Protein AF-A0A168AV44-F1 (afdb_monomer_lite)

Secondary structure (DSSP, 8-state):
----PPP--EEEEEEE-SSSEEEEEEETTTEEEEEEESSTTSPPEEEEEE-----------S-EEEGGGEEEEEE-SSSEEEEEE--TTSPPEEEEEEE-SSGGGHHHHHHHHHHHHHHHHTT-SSPEEEEEEETTEEEEEEEEPPP-

pLDDT: mean 82.55, std 16.77, range [36.59, 98.5]

Sequence (148 aa):
MSSSTPHPEIISMEFSTGCRDNCYYRILAGRHAHIYRATPKDEPEATFSQGKLASVDTVWHPTMINFMALRKTERLTLLAEEAVWQREPHAPQLIIAKMTRFFWEILYIEAETAIFEHLAALNIGPKFLGHVHENGRVIGFALEKLLD

Foldseek 3Di:
DDPPPDDWDFPAWDADPPPWRWIWTDTPPQKTWTWTDPDPPDDIDIDIDHDDQDAQPLFDDPDEAEPVQWDFDADPDQFWTWTFGNDPPDDTAIWIKGFDNDSVCRVVQNVVSVVVVVCCVVVHDFDWDGFYDYPPGGTTTITHDDDD

Organism: NCBI:txid1081108

Radius of gyration: 17.36 Å; chains: 1; bounding box: 43×32×52 Å

Structure (mmCIF, N/CA/C/O backbone):
data_AF-A0A168AV44-F1
#
_entry.id   AF-A0A168AV44-F1
#
loop_
_atom_site.group_PDB
_atom_site.id
_atom_site.type_symbol
_atom_site.label_atom_id
_atom_site.label_alt_id
_atom_site.label_comp_id
_atom_site.label_asym_id
_atom_site.label_entity_id
_atom_site.label_seq_id
_atom_site.pdbx_PDB_ins_code
_atom_site.Cartn_x
_atom_site.Cartn_y
_atom_site.Cartn_z
_atom_site.occupancy
_atom_site.B_iso_or_equiv
_atom_site.auth_seq_id
_atom_site.auth_comp_id
_atom_site.auth_asym_id
_atom_site.auth_atom_id
_atom_site.pdbx_PDB_model_num
ATOM 1 N N . MET A 1 1 ? -22.990 -0.116 -33.103 1.00 36.59 1 MET A N 1
ATOM 2 C CA . MET A 1 1 ? -22.630 0.307 -31.734 1.00 36.59 1 MET A CA 1
ATOM 3 C C . MET A 1 1 ? -21.145 0.615 -31.739 1.00 36.59 1 MET A C 1
ATOM 5 O O . MET A 1 1 ? -20.354 -0.307 -31.861 1.00 36.59 1 MET A O 1
ATOM 9 N N . SER A 1 2 ? -20.778 1.897 -31.764 1.00 36.62 2 SER A N 1
ATOM 10 C CA . SER A 1 2 ? -19.372 2.310 -31.758 1.00 36.62 2 SER A CA 1
ATOM 11 C C . SER A 1 2 ? -18.832 2.098 -30.347 1.00 36.62 2 SER A C 1
ATOM 13 O O . SER A 1 2 ? -19.222 2.818 -29.431 1.00 36.62 2 SER A O 1
ATOM 15 N N . SER A 1 3 ? -18.018 1.063 -30.143 1.00 42.56 3 SER A N 1
ATOM 16 C CA . SER A 1 3 ? -17.261 0.908 -28.905 1.00 42.56 3 SER A CA 1
ATOM 17 C C . SER A 1 3 ? -16.162 1.967 -28.916 1.00 42.56 3 SER A C 1
ATOM 19 O O . SER A 1 3 ? -15.109 1.764 -29.523 1.00 42.56 3 SER A O 1
ATOM 21 N N . SER A 1 4 ? -16.418 3.120 -28.298 1.00 45.16 4 SER A N 1
ATOM 22 C CA . SER A 1 4 ? -15.363 4.087 -28.013 1.00 45.16 4 SER A CA 1
ATOM 23 C C . SER A 1 4 ? -14.325 3.381 -27.148 1.00 45.16 4 SER A C 1
ATOM 25 O O . SER A 1 4 ? -14.604 3.039 -25.998 1.00 45.16 4 SER A O 1
ATOM 27 N N . THR A 1 5 ? -13.144 3.112 -27.702 1.00 46.41 5 THR A N 1
ATOM 28 C CA . THR A 1 5 ? -11.981 2.736 -26.899 1.00 46.41 5 THR A CA 1
ATOM 29 C C . THR A 1 5 ? -11.825 3.792 -25.807 1.00 46.41 5 THR A C 1
ATOM 31 O O . THR A 1 5 ? -11.719 4.970 -26.157 1.00 46.41 5 THR A O 1
ATOM 34 N N . PRO A 1 6 ? -11.874 3.416 -24.516 1.00 54.56 6 PRO A N 1
ATOM 35 C CA . PRO A 1 6 ? -11.763 4.383 -23.436 1.00 54.56 6 PRO A CA 1
ATOM 36 C C . PRO A 1 6 ? -10.458 5.160 -23.602 1.00 54.56 6 PRO A C 1
ATOM 38 O O . PRO A 1 6 ? -9.412 4.575 -23.905 1.00 54.56 6 PRO A O 1
ATOM 41 N N . HIS A 1 7 ? -10.536 6.483 -23.461 1.00 55.38 7 HIS A N 1
ATOM 42 C CA . HIS A 1 7 ? -9.348 7.322 -23.496 1.00 55.38 7 HIS A CA 1
ATOM 43 C C . HIS A 1 7 ? -8.393 6.877 -22.376 1.00 55.38 7 HIS A C 1
ATOM 45 O O . HIS A 1 7 ? -8.847 6.655 -21.252 1.00 55.38 7 HIS A O 1
ATOM 51 N N . PRO A 1 8 ? -7.092 6.703 -22.664 1.00 59.16 8 PRO A N 1
ATOM 52 C CA . PRO A 1 8 ? -6.118 6.340 -21.647 1.00 59.16 8 PRO A CA 1
ATOM 53 C C . PRO A 1 8 ? -6.036 7.446 -20.590 1.00 59.16 8 PRO A C 1
ATOM 55 O O . PRO A 1 8 ? -5.582 8.549 -20.882 1.00 59.16 8 PRO A O 1
ATOM 58 N N . GLU A 1 9 ? -6.474 7.153 -19.368 1.00 61.62 9 GLU A N 1
ATOM 59 C CA . GLU A 1 9 ? -6.332 8.053 -18.221 1.00 61.62 9 GLU A CA 1
ATOM 60 C C . GLU A 1 9 ? -5.052 7.702 -17.457 1.00 61.62 9 GLU A C 1
ATOM 62 O O . GLU A 1 9 ? -4.735 6.525 -17.252 1.00 61.62 9 GLU A O 1
ATOM 67 N N . ILE A 1 10 ? -4.300 8.718 -17.041 1.00 62.81 10 ILE A N 1
ATOM 68 C CA . ILE A 1 10 ? -3.136 8.532 -16.173 1.00 62.81 10 ILE A CA 1
ATOM 69 C C . ILE A 1 10 ? -3.662 8.326 -14.752 1.00 62.81 10 ILE A C 1
ATOM 71 O O . ILE A 1 10 ? -4.272 9.227 -14.187 1.00 62.81 10 ILE A O 1
ATOM 75 N N . ILE A 1 11 ? -3.410 7.153 -14.173 1.00 61.31 11 ILE A N 1
ATOM 76 C CA . ILE A 1 11 ? -3.811 6.830 -12.790 1.00 61.31 11 ILE A CA 1
ATOM 77 C C . ILE A 1 11 ? -2.735 7.142 -11.771 1.00 61.31 11 ILE A C 1
ATOM 79 O O . ILE A 1 11 ? -3.025 7.423 -10.612 1.00 61.31 11 ILE A O 1
ATOM 83 N N . SER A 1 12 ? -1.481 7.078 -12.198 1.00 60.50 12 SER A N 1
ATOM 84 C CA . SER A 1 12 ? -0.345 7.341 -11.338 1.00 60.50 12 SER A CA 1
ATOM 85 C C . SER A 1 12 ? 0.824 7.815 -12.191 1.00 60.50 12 SER A C 1
ATOM 87 O O . SER A 1 12 ? 1.060 7.320 -13.298 1.00 60.50 12 SER A O 1
ATOM 89 N N . MET A 1 13 ? 1.535 8.811 -11.679 1.00 59.66 13 MET A N 1
ATOM 90 C CA . MET A 1 13 ? 2.746 9.363 -12.265 1.00 59.66 13 MET A CA 1
ATOM 91 C C . MET A 1 13 ? 3.784 9.425 -11.156 1.00 59.66 13 MET A C 1
ATOM 93 O O . MET A 1 13 ? 3.551 10.063 -10.133 1.00 59.66 13 MET A O 1
ATOM 97 N N . GLU A 1 14 ? 4.916 8.762 -11.357 1.00 63.41 14 GLU A N 1
ATOM 98 C CA . GLU A 1 14 ? 5.998 8.720 -10.376 1.00 63.41 14 GLU A CA 1
ATOM 99 C C . GLU A 1 14 ? 7.316 9.108 -11.063 1.00 63.41 14 GLU A C 1
ATOM 101 O O . GLU A 1 14 ? 7.647 8.627 -12.152 1.00 63.41 14 GLU A O 1
ATOM 106 N N . PHE A 1 15 ? 8.073 10.007 -10.431 1.00 58.22 15 PHE A N 1
ATOM 107 C CA . PHE A 1 15 ? 9.347 10.520 -10.943 1.00 58.22 15 PHE A CA 1
ATOM 108 C C . PHE A 1 15 ? 10.521 9.810 -10.263 1.00 58.22 15 PHE A C 1
ATOM 110 O O . PHE A 1 15 ? 10.547 9.687 -9.037 1.00 58.22 15 PHE A O 1
ATOM 117 N N . SER A 1 16 ? 11.513 9.364 -11.038 1.00 57.41 16 SER A N 1
ATOM 118 C CA . SER A 1 16 ? 12.767 8.839 -10.491 1.00 57.41 16 SER A CA 1
ATOM 119 C C . SER A 1 16 ? 13.863 9.894 -10.636 1.00 57.41 16 SER A C 1
ATOM 121 O O . SER A 1 16 ? 14.250 10.238 -11.746 1.00 57.41 16 SER A O 1
ATOM 123 N N . THR A 1 17 ? 14.389 10.405 -9.520 1.00 55.38 17 THR A N 1
ATOM 124 C CA . THR A 1 17 ? 15.391 11.492 -9.498 1.00 55.38 17 THR A CA 1
ATOM 125 C C . THR A 1 17 ? 16.838 11.027 -9.736 1.00 55.38 17 THR A C 1
ATOM 127 O O . THR A 1 17 ? 17.771 11.803 -9.538 1.00 55.38 17 THR A O 1
ATOM 130 N N . GLY A 1 18 ? 17.063 9.775 -10.151 1.00 52.25 18 GLY A N 1
ATOM 131 C CA . GLY A 1 18 ? 18.383 9.129 -10.235 1.00 52.25 18 GLY A CA 1
ATOM 132 C C . GLY A 1 18 ? 19.317 9.598 -11.367 1.00 52.25 18 GLY A C 1
ATOM 133 O O . GLY A 1 18 ? 19.970 8.761 -11.978 1.00 52.25 18 GLY A O 1
ATOM 134 N N . CYS A 1 19 ? 19.405 10.903 -11.647 1.00 44.59 19 CYS A N 1
ATOM 135 C CA . CYS A 1 19 ? 20.274 11.537 -12.662 1.00 44.59 19 CYS A CA 1
ATOM 136 C C . CYS A 1 19 ? 19.859 11.408 -14.143 1.00 44.59 19 CYS A C 1
ATOM 138 O O . CYS A 1 19 ? 20.645 11.753 -15.024 1.00 44.59 19 CYS A O 1
ATOM 140 N N . ARG A 1 20 ? 18.626 10.993 -14.441 1.00 55.31 20 ARG A N 1
ATOM 141 C CA . ARG A 1 20 ? 17.995 11.142 -15.766 1.00 55.31 20 ARG A CA 1
ATOM 142 C C . ARG A 1 20 ? 16.592 11.709 -15.562 1.00 55.31 20 ARG A C 1
ATOM 144 O O . ARG A 1 20 ? 15.968 11.378 -14.556 1.00 55.31 20 ARG A O 1
ATOM 151 N N . ASP A 1 21 ? 16.104 12.535 -16.486 1.00 56.16 21 ASP A N 1
ATOM 152 C CA . ASP A 1 21 ? 14.713 13.011 -16.492 1.00 56.16 21 ASP A CA 1
ATOM 153 C C . ASP A 1 21 ? 13.782 11.842 -16.865 1.00 56.16 21 ASP A C 1
ATOM 155 O O . ASP A 1 21 ? 13.256 11.764 -17.976 1.00 56.16 21 ASP A O 1
ATOM 159 N N . ASN A 1 22 ? 13.648 10.883 -15.948 1.00 59.38 22 ASN A N 1
ATOM 160 C CA . ASN A 1 22 ? 12.888 9.657 -16.131 1.00 59.38 22 ASN A CA 1
ATOM 161 C C . ASN A 1 22 ? 11.560 9.772 -15.386 1.00 59.38 22 ASN A C 1
ATOM 163 O O . ASN A 1 22 ? 11.509 9.771 -14.151 1.00 59.38 22 ASN A O 1
ATOM 167 N N . CYS A 1 23 ? 10.477 9.799 -16.152 1.00 60.09 23 CYS A N 1
ATOM 168 C CA . CYS A 1 23 ? 9.120 9.798 -15.640 1.00 60.09 23 CYS A CA 1
ATOM 169 C C . CYS A 1 23 ? 8.469 8.446 -15.959 1.00 60.09 23 CYS A C 1
ATOM 171 O O . CYS A 1 23 ? 8.360 8.036 -17.118 1.00 60.09 23 CYS A O 1
ATOM 173 N N . TYR A 1 24 ? 8.000 7.747 -14.929 1.00 59.41 24 TYR A N 1
ATOM 174 C CA . TYR A 1 24 ? 7.223 6.526 -15.106 1.00 59.41 24 TYR A CA 1
ATOM 175 C C . TYR A 1 24 ? 5.743 6.863 -14.971 1.00 59.41 24 TYR A C 1
ATOM 177 O O . TYR A 1 24 ? 5.289 7.353 -13.936 1.00 59.41 24 TYR A O 1
ATOM 185 N N . TYR A 1 25 ? 4.985 6.581 -16.026 1.00 62.03 25 TYR A N 1
ATOM 186 C CA . TYR A 1 25 ? 3.545 6.776 -16.053 1.00 62.03 25 TYR A CA 1
ATOM 187 C C . TYR A 1 25 ? 2.857 5.424 -16.021 1.00 62.03 25 TYR A C 1
ATOM 189 O O . TYR A 1 25 ? 3.220 4.473 -16.728 1.00 62.03 25 TYR A O 1
ATOM 197 N N . ARG A 1 26 ? 1.800 5.357 -15.223 1.00 60.69 26 ARG A N 1
ATOM 198 C CA . ARG A 1 26 ? 0.862 4.251 -15.242 1.00 60.69 26 ARG A CA 1
ATOM 199 C C . ARG A 1 26 ? -0.445 4.736 -15.842 1.00 60.69 26 ARG A C 1
ATOM 201 O O . ARG A 1 26 ? -1.038 5.709 -15.377 1.00 60.69 26 ARG A O 1
ATOM 208 N N . ILE A 1 27 ? -0.866 4.057 -16.900 1.00 61.00 27 ILE A N 1
ATOM 209 C CA . ILE A 1 27 ? -2.088 4.367 -17.632 1.00 61.00 27 ILE A CA 1
ATOM 210 C C . ILE A 1 27 ? -3.130 3.303 -17.271 1.00 61.00 27 ILE A C 1
ATOM 212 O O . ILE A 1 27 ? -2.793 2.121 -17.135 1.00 61.00 27 ILE A O 1
ATOM 216 N N . LEU A 1 28 ? -4.396 3.706 -17.118 1.00 52.91 28 LEU A N 1
ATOM 217 C CA . LEU A 1 28 ? -5.522 2.775 -17.007 1.00 52.91 28 LEU A CA 1
ATOM 218 C C . LEU A 1 28 ? -5.458 1.721 -18.121 1.00 52.91 28 LEU A C 1
ATOM 220 O O . LEU A 1 28 ? -5.129 2.031 -19.264 1.00 52.91 28 LEU A O 1
ATOM 224 N N . ALA A 1 29 ? -5.818 0.480 -17.777 1.00 55.09 29 ALA A N 1
ATOM 225 C CA . ALA A 1 29 ? -5.815 -0.711 -18.642 1.00 55.09 29 ALA A CA 1
ATOM 226 C C . ALA A 1 29 ? -4.495 -1.504 -18.752 1.00 55.09 29 ALA A C 1
ATOM 228 O O . ALA A 1 29 ? -4.244 -2.138 -19.777 1.00 55.09 29 ALA A O 1
ATOM 229 N N . GLY A 1 30 ? -3.662 -1.526 -17.703 1.00 55.47 30 GLY A N 1
ATOM 230 C CA . GLY A 1 30 ? -2.498 -2.430 -17.648 1.00 55.47 30 GLY A CA 1
ATOM 231 C C . GLY A 1 30 ? -1.428 -2.114 -18.699 1.00 55.47 30 GLY A C 1
ATOM 232 O O . GLY A 1 30 ? -0.683 -2.996 -19.127 1.00 55.47 30 GLY A O 1
ATOM 233 N N . ARG A 1 31 ? -1.394 -0.855 -19.147 1.00 65.50 31 ARG A N 1
ATOM 234 C CA . ARG A 1 31 ? -0.370 -0.313 -20.035 1.00 65.50 31 ARG A CA 1
ATOM 235 C C . ARG A 1 31 ? 0.564 0.564 -19.215 1.00 65.50 31 ARG A C 1
ATOM 237 O O . ARG A 1 31 ? 0.122 1.451 -18.483 1.00 65.50 31 ARG A O 1
ATOM 244 N N . HIS A 1 32 ? 1.858 0.331 -19.368 1.00 69.25 32 HIS A N 1
ATOM 245 C CA . HIS A 1 32 ? 2.890 1.179 -18.786 1.00 69.25 32 HIS A CA 1
ATOM 246 C C . HIS A 1 32 ? 3.456 2.054 -19.877 1.00 69.25 32 HIS A C 1
ATOM 248 O O . HIS A 1 32 ? 3.715 1.570 -20.978 1.00 69.25 32 HIS A O 1
ATOM 254 N N . ALA A 1 33 ? 3.639 3.327 -19.559 1.00 72.12 33 ALA A N 1
ATOM 255 C CA . ALA A 1 33 ? 4.389 4.237 -20.395 1.00 72.12 33 ALA A CA 1
ATOM 256 C C . ALA A 1 33 ? 5.621 4.674 -19.609 1.00 72.12 33 ALA A C 1
ATOM 258 O O . ALA A 1 33 ? 5.528 5.247 -18.524 1.00 72.12 33 ALA A O 1
ATOM 259 N N . HIS A 1 34 ? 6.786 4.362 -20.149 1.00 71.44 34 HIS A N 1
ATOM 260 C CA . HIS A 1 34 ? 8.041 4.910 -19.678 1.00 71.44 34 HIS A CA 1
ATOM 261 C C . HIS A 1 34 ? 8.390 6.068 -20.599 1.00 71.44 34 HIS A C 1
ATOM 263 O O . HIS A 1 34 ? 8.593 5.840 -21.791 1.00 71.44 34 HIS A O 1
ATOM 269 N N . ILE A 1 35 ? 8.415 7.288 -20.063 1.00 75.12 35 ILE A N 1
ATOM 270 C CA . ILE A 1 35 ? 8.858 8.456 -20.821 1.00 75.12 35 ILE A CA 1
ATOM 271 C C . ILE A 1 35 ? 10.159 8.938 -20.202 1.00 75.12 35 ILE A C 1
ATOM 273 O O . ILE A 1 35 ? 10.227 9.214 -19.003 1.00 75.12 35 ILE A O 1
ATOM 277 N N . TYR A 1 36 ? 11.194 9.025 -21.020 1.00 70.25 36 TYR A N 1
ATOM 278 C CA . TYR A 1 36 ? 12.514 9.424 -20.566 1.00 70.25 36 TYR A CA 1
ATOM 279 C C . TYR A 1 36 ? 13.168 10.371 -21.558 1.00 70.25 36 TYR A C 1
ATOM 281 O O . TYR A 1 36 ? 12.861 10.375 -22.750 1.00 70.25 36 TYR A O 1
ATOM 289 N N . ARG A 1 37 ? 14.110 11.163 -21.048 1.00 73.62 37 ARG A N 1
ATOM 290 C CA . ARG A 1 37 ? 15.090 11.876 -21.864 1.00 73.62 37 ARG A CA 1
ATOM 291 C C . ARG A 1 37 ? 16.485 11.395 -21.507 1.00 73.62 37 ARG A C 1
ATOM 293 O O . ARG A 1 37 ? 16.836 11.332 -20.327 1.00 73.62 37 ARG A O 1
ATOM 300 N N . ALA A 1 38 ? 17.284 11.058 -22.517 1.00 70.62 38 ALA A N 1
ATOM 301 C CA . ALA A 1 38 ? 18.678 10.674 -22.305 1.00 70.62 38 ALA A CA 1
ATOM 302 C C . ALA A 1 38 ? 19.491 11.859 -21.758 1.00 70.62 38 ALA A C 1
ATOM 304 O O . ALA A 1 38 ? 20.272 11.697 -20.818 1.00 70.62 38 ALA A O 1
ATOM 305 N N . THR A 1 39 ? 19.239 13.057 -22.287 1.00 70.50 39 THR A N 1
ATOM 306 C CA . THR A 1 39 ? 19.748 14.332 -21.782 1.00 70.50 39 THR A CA 1
ATOM 307 C C . THR A 1 39 ? 18.632 15.384 -21.728 1.00 70.50 39 THR A C 1
ATOM 309 O O . THR A 1 39 ? 17.667 15.293 -22.483 1.00 70.50 39 THR A O 1
ATOM 312 N N . PRO A 1 40 ? 18.750 16.443 -20.904 1.00 71.12 40 PRO A N 1
ATOM 313 C CA . PRO A 1 40 ? 17.721 17.488 -20.814 1.00 71.12 40 PRO A CA 1
ATOM 314 C C . PRO A 1 40 ? 17.420 18.223 -22.131 1.00 71.12 40 PRO A C 1
ATOM 316 O O . PRO A 1 40 ? 16.411 18.920 -22.220 1.00 71.12 40 PRO A O 1
ATOM 319 N N . LYS A 1 41 ? 18.315 18.119 -23.124 1.00 75.06 41 LYS A N 1
ATOM 320 C CA . LYS A 1 41 ? 18.184 18.755 -24.442 1.00 75.06 41 LYS A CA 1
ATOM 321 C C . LYS A 1 41 ? 17.484 17.869 -25.473 1.00 75.06 41 LYS A C 1
ATOM 323 O O . LYS A 1 41 ? 17.118 18.386 -26.524 1.00 75.06 41 LYS A O 1
ATOM 328 N N . ASP A 1 42 ? 17.320 16.580 -25.187 1.00 79.31 42 ASP A N 1
ATOM 329 C CA . ASP A 1 42 ? 16.693 15.639 -26.110 1.00 79.31 42 ASP A CA 1
ATOM 330 C C . ASP A 1 42 ? 15.166 15.748 -26.055 1.00 79.31 42 ASP A C 1
ATOM 332 O O . ASP A 1 42 ? 14.575 16.153 -25.046 1.00 79.31 42 ASP A O 1
ATOM 336 N N . GLU A 1 43 ? 14.514 15.357 -27.146 1.00 83.00 43 GLU A N 1
ATOM 337 C CA . GLU A 1 43 ? 13.069 15.156 -27.141 1.00 83.00 43 GLU A CA 1
ATOM 338 C C . GLU A 1 43 ? 12.704 13.946 -26.259 1.00 83.00 43 GLU A C 1
ATOM 340 O O . GLU A 1 43 ? 13.474 12.988 -26.163 1.00 83.00 43 GLU A O 1
ATOM 345 N N . PRO A 1 44 ? 11.552 13.977 -25.565 1.00 79.25 44 PRO A N 1
ATOM 346 C CA . PRO A 1 44 ? 11.114 12.858 -24.741 1.00 79.25 44 PRO A CA 1
ATOM 347 C C . PRO A 1 44 ? 10.774 11.636 -25.600 1.00 79.25 44 PRO A C 1
ATOM 349 O O . PRO A 1 44 ? 9.914 11.695 -26.478 1.00 79.25 44 PRO A O 1
ATOM 352 N N . GLU A 1 45 ? 11.399 10.504 -25.289 1.00 79.00 45 GLU A N 1
ATOM 353 C CA . GLU A 1 45 ? 11.072 9.208 -25.878 1.00 79.00 45 GLU A CA 1
ATOM 354 C C . GLU A 1 45 ? 10.061 8.479 -24.993 1.00 79.00 45 GLU A C 1
ATOM 356 O O . GLU A 1 45 ? 10.205 8.455 -23.771 1.00 79.00 45 GLU A O 1
ATOM 361 N N . ALA A 1 46 ? 9.044 7.860 -25.600 1.00 76.44 46 ALA A N 1
ATOM 362 C CA . ALA A 1 46 ? 8.029 7.086 -24.891 1.00 76.44 46 ALA A CA 1
ATOM 363 C C . ALA A 1 46 ? 8.051 5.622 -25.332 1.00 76.44 46 ALA A C 1
ATOM 365 O O . ALA A 1 46 ? 7.849 5.301 -26.503 1.00 76.44 46 ALA A O 1
ATOM 366 N N . THR A 1 47 ? 8.238 4.715 -24.378 1.00 73.75 47 THR A N 1
ATOM 367 C CA . THR A 1 47 ? 8.068 3.278 -24.591 1.00 73.75 47 THR A CA 1
ATOM 368 C C . THR A 1 47 ? 6.807 2.803 -23.891 1.00 73.75 47 THR A C 1
ATOM 370 O O . THR A 1 47 ? 6.602 3.076 -22.708 1.00 73.75 47 THR A O 1
ATOM 373 N N . PHE A 1 48 ? 5.981 2.049 -24.611 1.00 73.31 48 PHE A N 1
ATOM 374 C CA . PHE A 1 48 ? 4.790 1.418 -24.060 1.00 73.31 48 PHE A CA 1
ATOM 375 C C . PHE A 1 48 ? 5.033 -0.075 -23.895 1.00 73.31 48 PHE A C 1
ATOM 377 O O . PHE A 1 48 ? 5.503 -0.733 -24.822 1.00 73.31 48 PHE A O 1
ATOM 384 N N . SER A 1 49 ? 4.681 -0.622 -22.738 1.00 68.94 49 SER A N 1
ATOM 385 C CA . SER A 1 49 ? 4.723 -2.062 -22.505 1.00 68.94 49 SER A CA 1
ATOM 386 C C . SER A 1 49 ? 3.391 -2.574 -21.967 1.00 68.94 49 SER A C 1
ATOM 388 O O . SER A 1 49 ? 2.66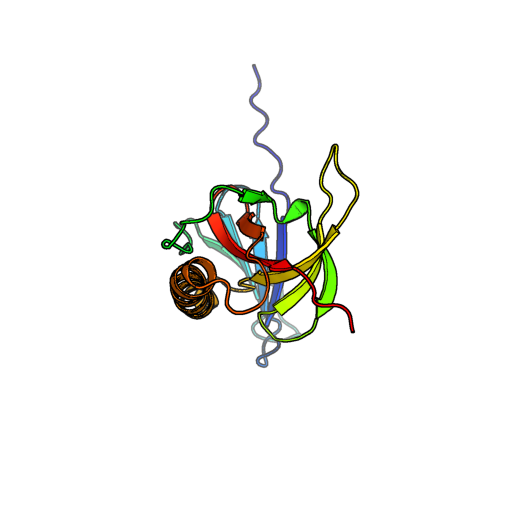6 -1.885 -21.243 1.00 68.94 49 SER A O 1
ATOM 390 N N . GLN A 1 50 ? 3.061 -3.799 -22.374 1.00 64.50 50 GLN A N 1
ATOM 391 C CA . GLN A 1 50 ? 1.957 -4.585 -21.836 1.00 64.50 50 GLN A CA 1
ATOM 392 C C . GLN A 1 50 ? 2.559 -5.750 -21.056 1.00 64.50 50 GLN A C 1
ATOM 394 O O . GLN A 1 50 ? 3.397 -6.482 -21.579 1.00 64.50 50 GLN A O 1
ATOM 399 N N . GLY A 1 51 ? 2.151 -5.918 -19.803 1.00 65.88 51 GLY A N 1
ATOM 400 C CA . GLY A 1 51 ? 2.630 -7.009 -18.966 1.00 65.88 51 GLY A CA 1
ATOM 401 C C . GLY A 1 51 ? 1.855 -7.090 -17.662 1.00 65.88 51 GLY A C 1
ATOM 402 O O . GLY A 1 51 ? 1.370 -6.078 -17.154 1.00 65.88 51 GLY A O 1
ATOM 403 N N . LYS A 1 52 ? 1.731 -8.303 -17.110 1.00 73.12 52 LYS A N 1
ATOM 404 C CA . LYS A 1 52 ? 1.174 -8.475 -15.768 1.00 73.12 52 LYS A CA 1
ATOM 405 C C . LYS A 1 52 ? 2.175 -7.909 -14.770 1.00 73.12 52 LYS A C 1
ATOM 407 O O . LYS A 1 52 ? 3.248 -8.457 -14.543 1.00 73.12 52 LYS A O 1
ATOM 412 N N . LEU A 1 53 ? 1.793 -6.793 -14.186 1.00 76.88 53 LEU A N 1
ATOM 413 C CA . LEU A 1 53 ? 2.498 -6.165 -13.096 1.00 76.88 53 LEU A CA 1
ATOM 414 C C . LEU A 1 53 ? 2.437 -7.038 -11.834 1.00 76.88 53 LEU A C 1
ATOM 416 O O . LEU A 1 53 ? 1.375 -7.553 -11.490 1.00 76.88 53 LEU A O 1
ATOM 420 N N . ALA A 1 54 ? 3.561 -7.163 -11.126 1.00 86.06 54 ALA A N 1
ATOM 421 C CA . ALA A 1 54 ? 3.643 -7.958 -9.898 1.00 86.06 54 ALA A CA 1
ATOM 422 C C . ALA A 1 54 ? 2.655 -7.450 -8.831 1.00 86.06 54 ALA A C 1
ATOM 424 O O . ALA A 1 54 ? 2.537 -6.250 -8.637 1.00 86.06 54 ALA A O 1
ATOM 425 N N . SER A 1 55 ? 1.908 -8.320 -8.170 1.00 91.19 55 SER A N 1
ATOM 426 C CA . SER A 1 55 ? 0.924 -7.927 -7.153 1.00 91.19 55 SER A CA 1
ATOM 427 C C . SER A 1 55 ? 1.422 -8.367 -5.787 1.00 91.19 55 SER A C 1
ATOM 429 O O . SER A 1 55 ? 2.291 -9.230 -5.711 1.00 91.19 55 SER A O 1
ATOM 431 N N . VAL A 1 56 ? 0.850 -7.797 -4.729 1.00 95.81 56 VAL A N 1
ATOM 432 C CA . VAL A 1 56 ? 0.814 -8.515 -3.454 1.00 95.81 56 VAL A CA 1
ATOM 433 C C . VAL A 1 56 ? -0.054 -9.754 -3.666 1.00 95.81 56 VAL A C 1
ATOM 435 O O . VAL A 1 56 ? -1.160 -9.631 -4.210 1.00 95.81 56 VAL A O 1
ATOM 438 N N . ASP A 1 57 ? 0.461 -10.914 -3.279 1.00 96.00 57 ASP A N 1
ATOM 439 C CA . ASP A 1 57 ? -0.222 -12.206 -3.379 1.00 96.00 57 ASP A CA 1
ATOM 440 C C . ASP A 1 57 ? -0.802 -12.629 -2.016 1.00 96.00 57 ASP A C 1
ATOM 442 O O . ASP A 1 57 ? -1.850 -13.278 -1.970 1.00 96.00 57 ASP A O 1
ATOM 446 N N . THR A 1 58 ? -0.194 -12.195 -0.903 1.00 97.06 58 THR A N 1
ATOM 447 C CA . THR A 1 58 ? -0.666 -12.448 0.473 1.00 97.06 58 THR A CA 1
ATOM 448 C C . THR A 1 58 ? -1.899 -11.599 0.831 1.00 97.06 58 THR A C 1
ATOM 450 O O . THR A 1 58 ? -1.861 -10.668 1.637 1.00 97.06 58 THR A O 1
ATOM 453 N N . VAL A 1 59 ? -3.038 -11.905 0.206 1.00 97.75 59 VAL A N 1
ATOM 454 C CA . VAL A 1 59 ? -4.308 -11.183 0.382 1.00 97.75 59 VAL A CA 1
ATOM 455 C C . VAL A 1 59 ? -5.219 -11.915 1.376 1.00 97.75 59 VAL A C 1
ATOM 457 O O . VAL A 1 59 ? -6.022 -12.759 0.991 1.00 97.75 59 VAL A O 1
ATOM 460 N N . TRP A 1 60 ? -5.113 -11.575 2.664 1.00 97.75 60 TRP A N 1
ATOM 461 C CA . TRP A 1 60 ? -5.876 -12.229 3.746 1.00 97.75 60 TRP A CA 1
ATOM 462 C C . TRP A 1 60 ? -7.055 -11.406 4.303 1.00 97.75 60 TR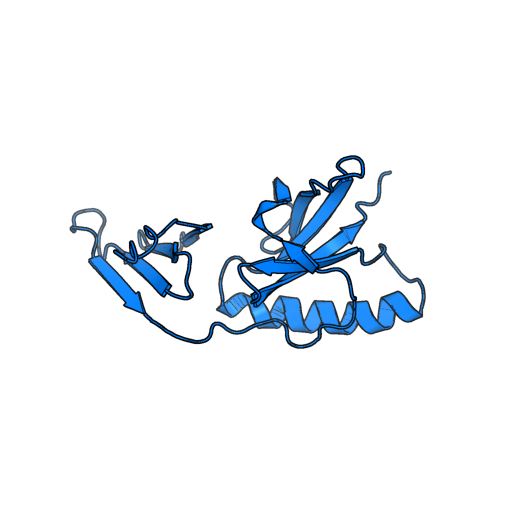P A C 1
ATOM 464 O O . TRP A 1 60 ? -8.045 -11.967 4.771 1.00 97.75 60 TRP A O 1
ATOM 474 N N . HIS A 1 61 ? -6.990 -10.071 4.254 1.00 97.56 61 HIS A N 1
ATOM 475 C CA . HIS A 1 61 ? -8.076 -9.198 4.704 1.00 97.56 61 HIS A CA 1
ATOM 476 C C . HIS A 1 61 ? -9.151 -9.001 3.611 1.00 97.56 61 HIS A C 1
ATOM 478 O O . HIS A 1 61 ? -8.802 -8.723 2.465 1.00 97.56 61 HIS A O 1
ATOM 484 N N . PRO A 1 62 ? -10.459 -9.063 3.928 1.00 96.88 62 PRO A N 1
ATOM 485 C CA . PRO A 1 62 ? -11.518 -8.999 2.912 1.00 96.88 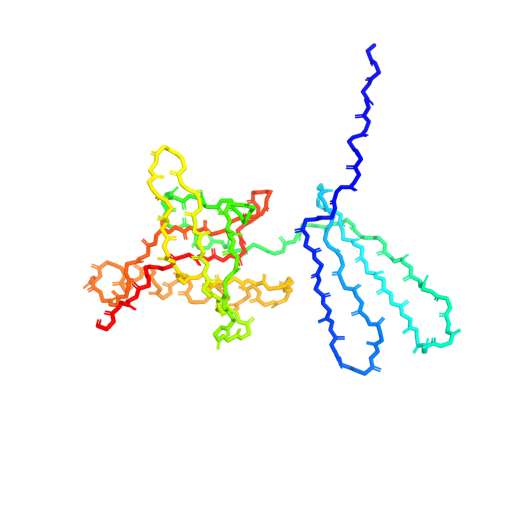62 PRO A CA 1
ATOM 486 C C . PRO A 1 62 ? -11.732 -7.599 2.319 1.00 96.88 62 PRO A C 1
ATOM 488 O O . PRO A 1 62 ? -12.236 -7.459 1.206 1.00 96.88 62 PRO A O 1
ATOM 491 N N . THR A 1 63 ? -11.389 -6.544 3.062 1.00 97.31 63 THR A N 1
ATOM 492 C CA . THR A 1 63 ? -11.554 -5.165 2.586 1.00 97.31 63 THR A CA 1
ATOM 493 C C . THR A 1 63 ? -10.528 -4.829 1.511 1.00 97.31 63 THR A C 1
ATOM 495 O O . THR A 1 63 ? -9.323 -4.868 1.766 1.00 97.31 63 THR A O 1
ATOM 498 N N . MET A 1 64 ? -11.033 -4.399 0.356 1.00 97.31 64 MET A N 1
ATOM 499 C CA . MET A 1 64 ? -10.266 -3.888 -0.775 1.00 97.31 64 MET A CA 1
ATOM 500 C C . MET A 1 64 ? -10.516 -2.383 -0.922 1.00 97.31 64 MET A C 1
ATOM 502 O O . MET A 1 64 ? -11.646 -1.942 -1.124 1.00 97.31 64 MET A O 1
ATOM 506 N N . ILE A 1 65 ? -9.457 -1.591 -0.794 1.00 96.88 65 ILE A N 1
ATOM 507 C CA . ILE A 1 65 ? -9.474 -0.132 -0.840 1.00 96.88 65 ILE A CA 1
ATOM 508 C C . ILE A 1 65 ? -8.975 0.315 -2.208 1.00 96.88 65 ILE A C 1
ATOM 510 O O . ILE A 1 65 ? -7.814 0.097 -2.558 1.00 96.88 65 ILE A O 1
ATOM 514 N N . ASN A 1 66 ? -9.842 0.970 -2.976 1.00 93.31 66 ASN A N 1
ATOM 515 C CA . ASN A 1 66 ? -9.436 1.568 -4.240 1.00 93.31 66 ASN A CA 1
ATOM 516 C C . ASN A 1 66 ? -8.457 2.718 -3.965 1.00 93.31 66 ASN A C 1
ATOM 518 O O . ASN A 1 66 ? -8.791 3.648 -3.232 1.00 93.31 66 ASN A O 1
ATOM 522 N N . PHE A 1 67 ? -7.275 2.678 -4.578 1.00 90.62 67 PHE A N 1
ATOM 523 C CA . PHE A 1 67 ? -6.267 3.734 -4.492 1.00 90.62 67 PHE A CA 1
ATOM 524 C C . PHE A 1 67 ? -6.840 5.128 -4.797 1.00 90.62 67 PHE A C 1
ATOM 526 O O . PHE A 1 67 ? -6.501 6.090 -4.117 1.00 90.62 67 PHE A O 1
ATOM 533 N N . MET A 1 68 ? -7.778 5.236 -5.744 1.00 89.44 68 MET A N 1
ATOM 534 C CA . MET A 1 68 ? -8.415 6.512 -6.105 1.00 89.44 68 MET A CA 1
ATOM 535 C C . MET A 1 68 ? -9.321 7.078 -4.998 1.00 89.44 68 MET A C 1
ATOM 537 O O . MET A 1 68 ? -9.673 8.253 -5.032 1.00 89.44 68 MET A O 1
ATOM 541 N N . ALA A 1 69 ? -9.698 6.265 -4.006 1.00 93.12 69 ALA A N 1
ATOM 542 C CA . ALA A 1 69 ? -10.436 6.712 -2.825 1.00 93.12 69 ALA A CA 1
ATOM 543 C C . ALA A 1 69 ? -9.516 7.286 -1.731 1.00 93.12 69 ALA A C 1
ATOM 545 O O . ALA A 1 69 ? -10.005 7.724 -0.686 1.00 93.12 69 ALA A O 1
ATOM 546 N N . LEU A 1 70 ? -8.195 7.266 -1.941 1.00 93.88 70 LEU A N 1
ATOM 547 C CA . LEU A 1 70 ? -7.208 7.784 -1.003 1.00 93.88 70 LEU A CA 1
ATOM 548 C C . LEU A 1 70 ? -6.747 9.174 -1.433 1.00 93.88 70 LEU A C 1
ATOM 550 O O . LEU A 1 70 ? -6.154 9.359 -2.494 1.00 93.88 70 LEU A O 1
ATOM 554 N N . ARG A 1 71 ? -6.958 10.159 -0.562 1.00 94.75 71 ARG A N 1
ATOM 555 C CA . ARG A 1 71 ? -6.361 11.487 -0.705 1.00 94.75 71 ARG A CA 1
ATOM 556 C C . ARG A 1 71 ? -5.137 11.582 0.195 1.00 94.75 71 ARG A C 1
ATOM 558 O O . ARG A 1 71 ? -5.281 11.714 1.407 1.00 94.75 71 ARG A O 1
ATOM 565 N N . LYS A 1 72 ? -3.950 11.527 -0.408 1.00 93.50 72 LYS A N 1
ATOM 566 C CA . LYS A 1 72 ? -2.658 11.657 0.281 1.00 93.50 72 LYS A CA 1
ATOM 567 C C . LYS A 1 72 ? -2.560 13.012 0.990 1.00 93.50 72 LYS A C 1
ATOM 569 O O . LYS A 1 72 ? -2.920 14.035 0.401 1.00 93.50 72 LYS A O 1
ATOM 574 N N . THR A 1 73 ? -2.092 13.014 2.232 1.00 94.94 73 THR A N 1
ATOM 575 C CA . THR A 1 73 ? -1.934 14.225 3.056 1.00 94.94 73 THR A CA 1
ATOM 576 C C . THR A 1 73 ? -0.484 14.473 3.442 1.00 94.94 73 THR A C 1
ATOM 578 O O . THR A 1 73 ? -0.031 15.610 3.350 1.00 94.94 73 THR A O 1
ATOM 581 N N . GLU A 1 74 ? 0.266 13.426 3.787 1.00 93.69 74 GLU A N 1
ATOM 582 C CA . GLU A 1 74 ? 1.669 13.532 4.192 1.00 93.69 74 GLU A CA 1
ATOM 583 C C . GLU A 1 74 ? 2.470 12.309 3.736 1.00 93.69 74 GLU A C 1
ATOM 585 O O . GLU A 1 74 ? 1.966 11.187 3.717 1.00 93.69 74 GLU A O 1
ATOM 590 N N . ARG A 1 75 ? 3.743 12.506 3.383 1.00 92.75 75 ARG A N 1
ATOM 591 C CA . ARG A 1 75 ? 4.673 11.403 3.128 1.00 92.75 75 ARG A CA 1
ATOM 592 C C . ARG A 1 75 ? 5.508 11.139 4.374 1.00 92.75 75 ARG A C 1
ATOM 594 O O . ARG A 1 75 ? 6.292 11.995 4.765 1.00 92.75 75 ARG A O 1
ATOM 601 N N . LEU A 1 76 ? 5.392 9.935 4.928 1.00 93.50 76 LEU A N 1
ATOM 602 C CA . LEU A 1 76 ? 6.122 9.529 6.131 1.00 93.50 76 LEU A CA 1
ATOM 603 C C . LEU A 1 76 ? 7.437 8.828 5.776 1.00 93.50 76 LEU A C 1
ATOM 605 O O . LEU A 1 76 ? 8.483 9.105 6.355 1.00 93.50 76 LEU A O 1
ATOM 609 N N . THR A 1 77 ? 7.396 7.920 4.800 1.00 91.00 77 THR A N 1
ATOM 610 C CA . THR A 1 77 ? 8.576 7.225 4.270 1.00 91.00 77 THR A CA 1
ATOM 611 C C . THR A 1 77 ? 8.453 7.042 2.756 1.00 91.00 77 THR A C 1
ATOM 613 O O . THR A 1 77 ? 7.539 7.563 2.121 1.00 91.00 77 THR A O 1
ATOM 616 N N . LEU A 1 78 ? 9.380 6.297 2.145 1.00 88.38 78 LEU A N 1
ATOM 617 C CA . LEU A 1 78 ? 9.304 5.965 0.720 1.00 88.38 78 LEU A CA 1
ATOM 618 C C . LEU A 1 78 ? 8.064 5.136 0.357 1.00 88.38 78 LEU A C 1
ATOM 620 O O . LEU A 1 78 ? 7.572 5.277 -0.757 1.00 88.38 78 LEU A O 1
ATOM 624 N N . LEU A 1 79 ? 7.581 4.290 1.273 1.00 92.88 79 LEU A N 1
ATOM 625 C CA . LEU A 1 79 ? 6.463 3.370 1.036 1.00 92.88 79 LEU A CA 1
ATOM 626 C C . LEU A 1 79 ? 5.285 3.600 1.980 1.00 92.88 79 LEU A C 1
ATOM 628 O O . LEU A 1 79 ? 4.312 2.866 1.886 1.00 92.88 79 LEU A O 1
ATOM 632 N N . ALA A 1 80 ? 5.362 4.573 2.889 1.00 95.94 80 ALA A N 1
ATOM 633 C CA . ALA A 1 80 ? 4.302 4.890 3.837 1.00 95.94 80 ALA A CA 1
ATOM 634 C C . ALA A 1 80 ? 3.885 6.353 3.702 1.00 95.94 80 ALA A C 1
ATOM 636 O O . ALA A 1 80 ? 4.713 7.266 3.771 1.00 95.94 80 ALA A O 1
ATOM 637 N N . GLU A 1 81 ? 2.588 6.568 3.550 1.00 95.81 81 GLU A N 1
ATOM 638 C CA . GLU A 1 81 ? 1.986 7.886 3.413 1.00 95.81 81 GLU A CA 1
ATOM 639 C C . GLU A 1 81 ? 0.751 7.966 4.313 1.00 95.81 81 GLU A C 1
ATOM 641 O O . GLU A 1 81 ? 0.014 6.993 4.485 1.00 95.81 81 GLU A O 1
ATOM 646 N N . GLU A 1 82 ? 0.523 9.130 4.901 1.00 97.38 82 GLU A N 1
ATOM 647 C CA . GLU A 1 82 ? -0.761 9.450 5.498 1.00 97.38 82 GLU A CA 1
ATOM 648 C C . GLU A 1 82 ? -1.770 9.747 4.385 1.00 97.38 82 GLU A C 1
ATOM 650 O O . GLU A 1 82 ? -1.467 10.436 3.402 1.00 97.38 82 GLU A O 1
ATOM 655 N N . ALA A 1 83 ? -2.985 9.228 4.540 1.00 97.38 83 ALA A N 1
ATOM 656 C CA . ALA A 1 83 ? -4.066 9.500 3.613 1.00 97.38 83 ALA A CA 1
ATOM 657 C C . ALA A 1 83 ? -5.413 9.615 4.323 1.00 97.38 83 ALA A C 1
ATOM 659 O O . ALA A 1 83 ? -5.682 8.962 5.331 1.00 97.38 83 ALA A O 1
ATOM 660 N N . VAL A 1 84 ? -6.300 10.406 3.729 1.00 97.88 84 VAL A N 1
ATOM 661 C CA . VAL A 1 84 ? -7.729 10.366 4.026 1.00 97.88 84 VAL A CA 1
ATOM 662 C C . VAL A 1 84 ? -8.377 9.356 3.091 1.00 97.88 84 VAL A C 1
ATOM 664 O O . VAL A 1 84 ? -8.389 9.545 1.873 1.00 97.88 84 VAL A O 1
ATOM 667 N N . TRP A 1 85 ? -8.931 8.294 3.663 1.00 97.31 85 TRP A N 1
ATOM 668 C CA . TRP A 1 85 ? -9.739 7.317 2.951 1.00 97.31 85 TRP A CA 1
ATOM 669 C C . TRP A 1 85 ? -11.191 7.798 2.887 1.00 97.31 85 TRP A C 1
ATOM 671 O O . TRP A 1 85 ? -11.865 7.909 3.913 1.00 97.31 85 TRP A O 1
ATOM 681 N N . GLN A 1 86 ? -11.667 8.085 1.674 1.00 95.75 86 GLN A N 1
ATOM 682 C CA . GLN A 1 86 ? -13.063 8.425 1.398 1.00 95.75 86 GLN A CA 1
ATOM 683 C C . GLN A 1 86 ? -13.910 7.147 1.383 1.00 95.75 86 GLN A C 1
ATOM 685 O O . GLN A 1 86 ? -13.693 6.262 0.552 1.00 95.75 86 GLN A O 1
ATOM 690 N N . ARG A 1 87 ? -14.849 7.025 2.327 1.00 91.06 87 ARG A N 1
ATOM 691 C CA . ARG A 1 87 ? -15.538 5.765 2.644 1.00 91.06 87 ARG A CA 1
ATOM 692 C C . ARG A 1 87 ? -17.056 5.866 2.571 1.00 91.06 87 ARG A C 1
ATOM 694 O O . ARG A 1 87 ? -17.701 5.562 3.555 1.00 91.06 87 ARG A O 1
ATOM 701 N N . GLU A 1 88 ? -17.664 6.214 1.449 1.00 84.44 88 GLU A N 1
ATOM 702 C CA . GLU A 1 88 ? -19.137 6.271 1.398 1.00 84.44 88 GLU A CA 1
ATOM 703 C C . GLU A 1 88 ? -19.790 4.905 1.717 1.00 84.44 88 GLU A C 1
ATOM 705 O O . GLU A 1 88 ? -19.346 3.885 1.176 1.00 84.44 88 GLU A O 1
ATOM 710 N N . PRO A 1 89 ? -20.818 4.834 2.594 1.00 90.31 89 PRO A N 1
ATOM 711 C CA . PRO A 1 89 ? -21.558 5.932 3.250 1.00 90.31 89 PRO A CA 1
ATOM 712 C C . PRO A 1 89 ? -21.010 6.373 4.630 1.00 90.31 89 PRO A C 1
ATOM 714 O O . PRO A 1 89 ? -21.664 7.105 5.370 1.00 90.31 89 PRO A O 1
ATOM 717 N N . HIS A 1 90 ? -19.857 5.864 5.048 1.00 92.44 90 HIS A N 1
ATOM 718 C CA . HIS A 1 90 ? -19.176 6.231 6.286 1.00 92.44 90 HIS A CA 1
ATOM 719 C C . HIS A 1 90 ? -18.381 7.538 6.161 1.00 92.44 90 HIS A C 1
ATOM 721 O O . HIS A 1 90 ? -17.967 7.964 5.083 1.00 92.44 90 HIS A O 1
ATOM 727 N N . ALA A 1 91 ? -18.108 8.152 7.313 1.00 94.12 91 ALA A N 1
ATOM 728 C CA . ALA A 1 91 ? -17.257 9.329 7.374 1.00 94.12 91 ALA A CA 1
ATOM 729 C C . ALA A 1 91 ? -15.834 9.023 6.855 1.00 94.12 91 ALA A C 1
ATOM 731 O O . ALA A 1 91 ? -15.331 7.909 7.061 1.00 94.12 91 ALA A O 1
ATOM 732 N N . PRO A 1 92 ? -15.163 10.009 6.230 1.00 96.06 92 PRO A N 1
ATOM 733 C CA . PRO A 1 92 ? -13.768 9.878 5.843 1.00 96.06 92 PRO A CA 1
ATOM 734 C C . PRO A 1 92 ? -12.895 9.525 7.048 1.00 96.06 92 PRO A C 1
ATOM 736 O O . PRO A 1 92 ? -13.097 10.041 8.149 1.00 96.06 92 PRO A O 1
ATOM 739 N N . GLN A 1 93 ? -11.908 8.662 6.833 1.00 96.38 93 GLN A N 1
ATOM 740 C CA . GLN A 1 93 ? -11.036 8.169 7.895 1.00 96.38 93 GLN A CA 1
ATOM 741 C C . GLN A 1 93 ? -9.579 8.512 7.593 1.00 96.38 93 GLN A C 1
ATOM 743 O O . GLN A 1 93 ? -9.110 8.297 6.477 1.00 96.38 93 GLN A O 1
ATOM 748 N N . LEU A 1 94 ? -8.857 9.017 8.594 1.00 97.31 94 LEU A N 1
ATOM 749 C CA . LEU A 1 94 ? -7.412 9.218 8.512 1.00 97.31 94 LEU A CA 1
ATOM 750 C C . LEU A 1 94 ? -6.688 7.885 8.741 1.00 97.31 94 LEU A C 1
ATOM 752 O O . LEU A 1 94 ? -6.968 7.187 9.717 1.00 97.31 94 LEU A O 1
ATOM 756 N N . ILE A 1 95 ? -5.788 7.522 7.830 1.00 98.00 95 ILE A N 1
ATOM 757 C CA . ILE A 1 95 ? -5.113 6.220 7.805 1.00 98.00 95 ILE A CA 1
ATOM 758 C C . ILE A 1 95 ? -3.627 6.368 7.474 1.00 98.00 95 ILE A C 1
ATOM 760 O O . ILE A 1 95 ? -3.200 7.385 6.926 1.00 98.00 95 ILE A O 1
ATOM 764 N N . ILE A 1 96 ? -2.862 5.309 7.739 1.00 98.25 96 ILE A N 1
ATOM 765 C CA . ILE A 1 96 ? -1.528 5.121 7.167 1.00 98.25 96 ILE A CA 1
ATOM 766 C C . ILE A 1 96 ? -1.637 4.121 6.026 1.00 98.25 96 ILE A C 1
ATOM 768 O O . ILE A 1 96 ? -2.009 2.968 6.234 1.00 98.25 96 ILE A O 1
ATOM 772 N N . ALA A 1 97 ? -1.306 4.549 4.818 1.00 97.94 97 ALA A N 1
ATOM 773 C CA . ALA A 1 97 ? -1.304 3.702 3.644 1.00 97.94 97 ALA A CA 1
ATOM 774 C C . ALA A 1 97 ? 0.139 3.316 3.296 1.00 97.94 97 ALA A C 1
ATOM 776 O O . ALA A 1 97 ? 0.983 4.178 3.038 1.00 97.94 97 ALA A O 1
ATOM 777 N N . LYS A 1 98 ? 0.424 2.012 3.303 1.00 98.00 98 LYS A N 1
ATOM 778 C CA . LYS A 1 98 ? 1.711 1.448 2.902 1.00 98.00 98 LYS A CA 1
ATOM 779 C C . LYS A 1 98 ? 1.595 0.835 1.517 1.00 98.00 98 LYS A C 1
ATOM 781 O O . LYS A 1 98 ? 0.882 -0.148 1.351 1.00 98.00 98 LYS A O 1
ATOM 786 N N . MET A 1 99 ? 2.235 1.416 0.507 1.00 94.31 99 MET A N 1
ATOM 787 C CA . MET A 1 99 ? 2.043 0.997 -0.884 1.00 94.31 99 MET A CA 1
ATOM 788 C C . MET A 1 99 ? 3.267 1.238 -1.762 1.00 94.31 99 MET A C 1
ATOM 790 O O . MET A 1 99 ? 4.085 2.118 -1.505 1.00 94.31 99 MET A O 1
ATOM 794 N N . THR A 1 100 ? 3.359 0.473 -2.846 1.00 89.38 100 THR A N 1
ATOM 795 C CA . THR A 1 100 ? 4.390 0.651 -3.869 1.00 89.38 100 THR A CA 1
ATOM 796 C C . THR A 1 100 ? 4.131 1.891 -4.711 1.00 89.38 100 THR A C 1
ATOM 798 O O . THR A 1 100 ? 3.019 2.065 -5.217 1.00 89.38 100 THR A O 1
ATOM 801 N N . ARG A 1 101 ? 5.179 2.658 -4.996 1.00 81.88 101 ARG A N 1
ATOM 802 C CA . ARG A 1 101 ? 5.189 3.665 -6.069 1.00 81.88 101 ARG A CA 1
ATOM 803 C C . ARG A 1 101 ? 5.585 2.999 -7.380 1.00 81.88 101 ARG A C 1
ATOM 805 O O . ARG A 1 101 ? 4.932 3.150 -8.414 1.00 81.88 101 ARG A O 1
ATOM 812 N N . PHE A 1 102 ? 6.604 2.149 -7.307 1.00 77.44 102 PHE A N 1
ATOM 813 C CA . PHE A 1 102 ? 7.139 1.418 -8.442 1.00 77.44 102 PHE A CA 1
ATOM 814 C C . PHE A 1 102 ? 6.897 -0.082 -8.328 1.00 77.44 102 PHE A C 1
ATOM 816 O O . PHE A 1 102 ? 6.867 -0.655 -7.244 1.00 77.44 102 PHE A O 1
ATOM 823 N N . PHE A 1 103 ? 6.758 -0.758 -9.469 1.00 75.19 103 PHE A N 1
ATOM 824 C CA . PHE A 1 103 ? 6.427 -2.184 -9.476 1.00 75.19 103 PHE A CA 1
ATOM 825 C C . PHE A 1 103 ? 7.491 -3.069 -8.811 1.00 75.19 103 PHE A C 1
ATOM 827 O O . PHE A 1 103 ? 7.142 -4.132 -8.312 1.00 75.19 103 PHE A O 1
ATOM 834 N N . TRP A 1 104 ? 8.757 -2.642 -8.786 1.00 78.88 104 TRP A N 1
ATOM 835 C CA . TRP A 1 104 ? 9.847 -3.375 -8.136 1.00 78.88 104 TRP A CA 1
ATOM 836 C C . TRP A 1 104 ? 9.812 -3.288 -6.604 1.00 78.88 104 TRP A C 1
ATOM 838 O O . TRP A 1 104 ? 10.437 -4.105 -5.938 1.00 78.88 104 TRP A O 1
ATOM 848 N N . GLU A 1 105 ? 9.069 -2.340 -6.026 1.00 89.31 105 GLU A N 1
ATOM 849 C CA . GLU A 1 105 ? 8.941 -2.191 -4.569 1.00 89.31 105 GLU A CA 1
ATOM 850 C C . GLU A 1 105 ? 7.956 -3.206 -3.958 1.00 89.31 105 GLU A C 1
ATOM 852 O O . GLU A 1 105 ? 7.849 -3.305 -2.738 1.00 89.31 105 GLU A O 1
ATOM 857 N N . ILE A 1 106 ? 7.244 -3.977 -4.791 1.00 90.88 106 ILE A N 1
ATOM 858 C CA . ILE A 1 106 ? 6.184 -4.900 -4.356 1.00 90.88 106 ILE A CA 1
ATOM 859 C C . ILE A 1 106 ? 6.676 -5.957 -3.373 1.00 90.88 106 ILE A C 1
ATOM 861 O O . ILE A 1 106 ? 5.935 -6.330 -2.475 1.00 90.88 106 ILE A O 1
ATOM 865 N N . LEU A 1 107 ? 7.938 -6.377 -3.490 1.00 93.81 107 LEU A N 1
ATOM 866 C CA . LEU A 1 107 ? 8.529 -7.380 -2.607 1.00 93.81 107 LEU A CA 1
ATOM 867 C C . LEU A 1 107 ? 8.610 -6.894 -1.153 1.00 93.81 107 LEU A C 1
ATOM 869 O O . LEU A 1 107 ? 8.462 -7.697 -0.236 1.00 93.81 107 LEU A O 1
ATOM 873 N N . TYR A 1 108 ? 8.799 -5.588 -0.931 1.00 95.44 108 TYR A N 1
ATOM 874 C CA . TYR A 1 108 ? 8.798 -5.018 0.418 1.00 95.44 108 TYR A CA 1
ATOM 875 C C . TYR A 1 108 ? 7.392 -5.024 1.019 1.00 95.44 108 TYR A C 1
ATOM 877 O O . TYR A 1 108 ? 7.212 -5.403 2.173 1.00 95.44 108 TYR A O 1
ATOM 885 N N . ILE A 1 109 ? 6.388 -4.657 0.217 1.00 97.25 109 ILE A N 1
ATOM 886 C CA . ILE A 1 109 ? 4.988 -4.669 0.646 1.00 97.25 109 ILE A CA 1
ATOM 887 C C . ILE A 1 109 ? 4.499 -6.100 0.897 1.00 97.25 109 ILE A C 1
ATOM 889 O O . ILE A 1 109 ? 3.819 -6.322 1.893 1.00 97.25 109 ILE A O 1
ATOM 893 N N . GLU A 1 110 ? 4.859 -7.065 0.048 1.00 97.44 110 GLU A N 1
ATOM 894 C CA . GLU A 1 110 ? 4.518 -8.484 0.222 1.00 97.44 110 GLU A CA 1
ATOM 895 C C . GLU A 1 110 ? 5.019 -9.008 1.574 1.00 97.44 110 GLU A C 1
ATOM 897 O O . GLU A 1 110 ? 4.244 -9.545 2.366 1.00 97.44 110 GLU A O 1
ATOM 902 N N . ALA A 1 111 ? 6.301 -8.772 1.878 1.00 97.56 111 ALA A N 1
ATOM 903 C CA . ALA A 1 111 ? 6.907 -9.199 3.133 1.00 97.56 111 ALA A CA 1
ATOM 904 C C . ALA A 1 111 ? 6.236 -8.551 4.356 1.00 97.56 111 ALA A C 1
ATOM 906 O O . ALA A 1 111 ? 5.926 -9.240 5.328 1.00 97.56 111 ALA A O 1
ATOM 907 N N . GLU A 1 112 ? 5.972 -7.240 4.314 1.00 97.56 112 GLU A N 1
ATOM 908 C CA . GLU A 1 112 ? 5.264 -6.564 5.406 1.00 97.56 112 GLU A CA 1
ATOM 909 C C . GLU A 1 112 ? 3.823 -7.071 5.566 1.00 97.56 112 GLU A C 1
ATOM 911 O O . GLU A 1 112 ? 3.363 -7.259 6.691 1.00 97.56 112 GLU A O 1
ATOM 916 N N . THR A 1 113 ? 3.124 -7.344 4.464 1.00 98.19 113 THR A N 1
ATOM 917 C CA . THR A 1 113 ? 1.736 -7.831 4.484 1.00 98.19 113 THR A CA 1
ATOM 918 C C . THR A 1 113 ? 1.627 -9.198 5.159 1.00 98.19 113 THR A C 1
ATOM 920 O O . THR A 1 113 ? 0.723 -9.399 5.975 1.00 98.19 113 THR A O 1
ATOM 923 N N . ALA A 1 114 ? 2.565 -10.108 4.877 1.00 97.56 114 ALA A N 1
ATOM 924 C CA . ALA A 1 114 ? 2.636 -11.421 5.518 1.00 97.56 114 ALA A CA 1
ATOM 925 C C . ALA A 1 114 ? 2.915 -11.318 7.028 1.00 97.56 114 ALA A C 1
ATOM 927 O O . ALA A 1 114 ? 2.311 -12.022 7.834 1.00 97.56 114 ALA A O 1
ATOM 928 N N . ILE A 1 115 ? 3.782 -10.389 7.446 1.00 97.44 115 ILE A N 1
ATOM 929 C CA . ILE A 1 115 ? 4.023 -10.137 8.875 1.00 97.44 115 ILE A CA 1
ATOM 930 C C . ILE A 1 115 ? 2.744 -9.624 9.551 1.00 97.44 115 ILE A C 1
ATOM 932 O O . ILE A 1 115 ? 2.384 -10.100 10.630 1.00 97.44 115 ILE A O 1
ATOM 936 N N . PHE A 1 116 ? 2.035 -8.683 8.922 1.00 97.44 116 PHE A N 1
ATOM 937 C CA . PHE A 1 116 ? 0.798 -8.137 9.478 1.00 97.44 116 PHE A CA 1
ATOM 938 C C . PHE A 1 116 ? -0.330 -9.167 9.590 1.00 97.44 116 PHE A C 1
ATOM 940 O O . PHE A 1 116 ? -1.137 -9.041 10.507 1.00 97.44 116 PHE A O 1
ATOM 947 N N . GLU A 1 117 ? -0.368 -10.199 8.743 1.00 96.94 117 GLU A N 1
ATOM 948 C CA . GLU A 1 117 ? -1.303 -11.324 8.895 1.00 96.94 117 GLU A CA 1
ATOM 949 C C . GLU A 1 117 ? -1.143 -11.998 10.264 1.00 96.94 117 GLU A C 1
ATOM 951 O O . GLU A 1 117 ? -2.108 -12.189 11.009 1.00 96.94 117 GLU A O 1
ATOM 956 N N . HIS A 1 118 ? 0.104 -12.292 10.638 1.00 96.44 118 HIS A N 1
ATOM 957 C CA . HIS A 1 118 ? 0.424 -12.909 11.920 1.00 96.44 118 HIS A CA 1
ATOM 958 C C . HIS A 1 118 ? 0.204 -11.953 13.098 1.00 96.44 118 HIS A C 1
ATOM 960 O O . HIS A 1 118 ? -0.346 -12.358 14.122 1.00 96.44 118 HIS A O 1
ATOM 966 N N . LEU A 1 119 ? 0.598 -10.681 12.966 1.00 96.25 119 LEU A N 1
ATOM 967 C CA . LEU A 1 119 ? 0.419 -9.686 14.030 1.00 96.25 119 LEU A CA 1
ATOM 968 C C . LEU A 1 119 ? -1.061 -9.395 14.311 1.00 96.25 119 LEU A C 1
ATOM 970 O O . LEU A 1 119 ? -1.447 -9.263 15.475 1.00 96.25 119 LEU A O 1
ATOM 974 N N . ALA A 1 120 ? -1.896 -9.355 13.269 1.00 94.06 120 ALA A N 1
ATOM 975 C CA . ALA A 1 120 ? -3.333 -9.141 13.401 1.00 94.06 120 ALA A CA 1
ATOM 976 C C . ALA A 1 120 ? -4.005 -10.262 14.208 1.00 94.06 120 ALA A C 1
ATOM 978 O O . ALA A 1 120 ? -4.832 -9.976 15.071 1.00 94.06 120 ALA A O 1
ATOM 979 N N . ALA A 1 121 ? -3.600 -11.521 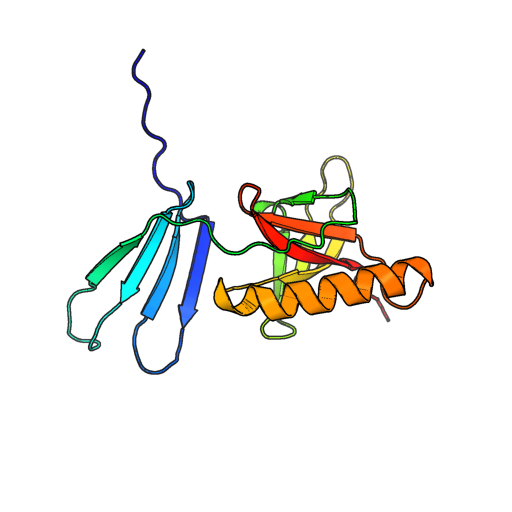14.008 1.00 93.50 121 ALA A N 1
ATOM 980 C CA . ALA A 1 121 ? -4.105 -12.654 14.789 1.00 93.50 121 ALA A CA 1
ATOM 981 C C . ALA A 1 121 ? -3.755 -1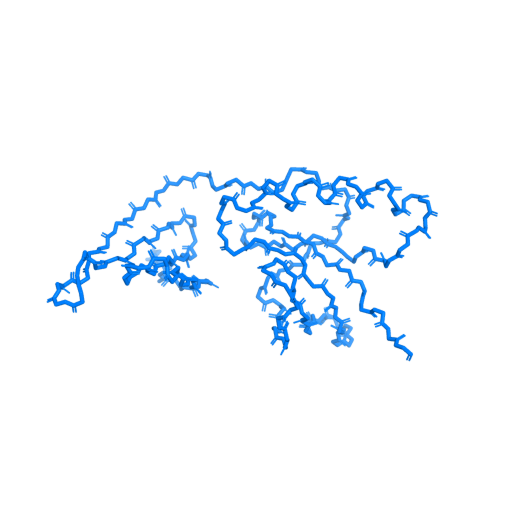2.565 16.289 1.00 93.50 121 ALA A C 1
ATOM 983 O O . ALA A 1 121 ? -4.444 -13.149 17.125 1.00 93.50 121 ALA A O 1
ATOM 984 N N . LEU A 1 122 ? -2.700 -11.821 16.632 1.00 95.88 122 LEU A N 1
ATOM 985 C CA . LEU A 1 122 ? -2.236 -11.607 18.004 1.00 95.88 122 LEU A CA 1
ATOM 986 C C . LEU A 1 122 ? -2.743 -10.293 18.620 1.00 95.88 122 LEU A C 1
ATOM 988 O O . LEU A 1 122 ? -2.456 -10.031 19.786 1.00 95.88 122 LEU A O 1
ATOM 992 N N . ASN A 1 123 ? -3.488 -9.473 17.868 1.00 92.12 123 ASN A N 1
ATOM 993 C CA . ASN A 1 123 ? -3.873 -8.108 18.249 1.00 92.12 123 ASN A CA 1
ATOM 994 C C . ASN A 1 123 ? -2.668 -7.222 18.635 1.00 92.12 123 ASN A C 1
ATOM 996 O O . ASN A 1 123 ? -2.738 -6.444 19.587 1.00 92.12 123 ASN A O 1
ATOM 1000 N N . ILE A 1 124 ? -1.550 -7.353 17.912 1.00 94.12 124 ILE A N 1
ATOM 1001 C CA . ILE A 1 124 ? -0.342 -6.546 18.123 1.00 94.12 124 ILE A CA 1
ATOM 1002 C C . ILE A 1 124 ? -0.237 -5.474 17.035 1.00 94.12 124 ILE A C 1
ATOM 1004 O O . ILE A 1 124 ? -0.225 -5.782 15.845 1.00 94.12 124 ILE A O 1
ATOM 1008 N N . GLY A 1 125 ? -0.057 -4.223 17.461 1.00 91.62 125 GLY A N 1
ATOM 1009 C CA . GLY A 1 125 ? 0.156 -3.083 16.570 1.00 91.62 125 GLY A CA 1
ATOM 1010 C C . GLY A 1 125 ? -1.141 -2.457 16.044 1.00 91.62 125 GLY A C 1
ATOM 1011 O O . GLY A 1 125 ? -2.225 -2.778 16.529 1.00 91.62 125 GLY A O 1
ATOM 1012 N N . PRO A 1 126 ? -1.031 -1.530 15.076 1.00 95.94 126 PRO A N 1
ATOM 1013 C CA . PRO A 1 126 ? -2.188 -0.867 14.490 1.00 95.94 126 PRO A CA 1
ATOM 1014 C C . PRO A 1 126 ? -3.102 -1.860 13.772 1.00 95.94 126 PRO A C 1
ATOM 1016 O O . PRO A 1 126 ? -2.639 -2.767 13.075 1.00 95.94 126 PRO A O 1
ATOM 1019 N N . LYS A 1 127 ? -4.409 -1.634 13.866 1.00 96.62 127 LYS A N 1
ATOM 1020 C CA . LYS A 1 127 ? -5.421 -2.380 13.129 1.00 96.62 127 LYS A CA 1
ATOM 1021 C C . LYS A 1 127 ? -5.177 -2.313 11.622 1.00 96.62 127 LYS A C 1
ATOM 1023 O O . LYS A 1 127 ? -5.130 -1.234 11.028 1.00 96.62 127 LYS A O 1
ATOM 1028 N N . PHE A 1 128 ? -5.128 -3.485 10.996 1.00 97.88 128 PHE A N 1
ATOM 1029 C CA . PHE A 1 128 ? -5.155 -3.625 9.546 1.00 97.88 128 PHE A CA 1
ATOM 1030 C C . PHE A 1 128 ? -6.560 -3.312 9.017 1.00 97.88 128 PHE A C 1
ATOM 1032 O O . PHE A 1 128 ? -7.546 -3.897 9.465 1.00 97.88 128 PHE A O 1
ATOM 1039 N N . LEU A 1 129 ? -6.667 -2.359 8.092 1.00 97.81 129 LEU A N 1
ATOM 1040 C CA . LEU A 1 129 ? -7.951 -1.866 7.582 1.00 97.81 129 LEU A CA 1
ATOM 1041 C C . LEU A 1 129 ? -8.345 -2.494 6.244 1.00 97.81 129 LEU A C 1
ATOM 1043 O O . LEU A 1 129 ? -9.536 -2.584 5.936 1.00 97.81 129 LEU A O 1
ATOM 1047 N N . GLY A 1 130 ? -7.366 -2.920 5.448 1.00 98.00 130 GLY A N 1
ATOM 1048 C CA . GLY A 1 130 ? -7.603 -3.527 4.146 1.00 98.00 130 GLY A CA 1
ATOM 1049 C C . GLY A 1 130 ? -6.426 -3.405 3.199 1.00 98.00 130 GLY A C 1
ATOM 1050 O O . GLY A 1 130 ? -5.468 -2.677 3.452 1.00 98.00 130 GLY A O 1
ATOM 1051 N N . HIS A 1 131 ? -6.525 -4.117 2.086 1.00 98.50 131 HIS A N 1
ATOM 1052 C CA . HIS A 1 131 ? -5.544 -4.068 1.010 1.00 98.50 131 HIS A CA 1
ATOM 1053 C C . HIS A 1 131 ? -5.834 -2.891 0.090 1.00 98.50 131 HIS A C 1
ATOM 1055 O O . HIS A 1 131 ? -6.982 -2.652 -0.272 1.00 98.50 131 HIS A O 1
ATOM 1061 N N . VAL A 1 132 ? -4.800 -2.166 -0.320 1.00 97.31 132 VAL A N 1
ATOM 1062 C CA . VAL A 1 132 ? -4.908 -1.082 -1.297 1.00 97.31 132 VAL A CA 1
ATOM 1063 C C . VAL A 1 132 ? -4.676 -1.660 -2.683 1.00 97.31 132 VAL A C 1
ATOM 1065 O O . VAL A 1 132 ? -3.647 -2.286 -2.947 1.00 97.31 132 VAL A O 1
ATOM 1068 N N . HIS A 1 133 ? -5.622 -1.425 -3.585 1.00 93.75 133 HIS A N 1
ATOM 1069 C CA . HIS A 1 133 ? -5.540 -1.897 -4.955 1.00 93.75 133 HIS A CA 1
ATOM 1070 C C . HIS A 1 133 ? -5.703 -0.774 -5.967 1.00 93.75 133 HIS A C 1
ATOM 1072 O O . HIS A 1 133 ? -6.394 0.221 -5.754 1.00 93.75 133 HIS A O 1
ATOM 1078 N N . GLU A 1 134 ? -5.128 -1.002 -7.134 1.00 86.62 134 GLU A N 1
ATOM 1079 C CA . GLU A 1 134 ? -5.289 -0.167 -8.308 1.00 86.62 134 GLU A CA 1
ATOM 1080 C C . GLU A 1 134 ? -5.754 -1.067 -9.451 1.00 86.62 134 GLU A C 1
ATOM 1082 O O . GLU A 1 134 ? -5.052 -1.995 -9.852 1.00 86.62 134 GLU A O 1
ATOM 1087 N N . ASN A 1 135 ? -6.979 -0.835 -9.935 1.00 82.56 135 ASN A N 1
ATOM 1088 C CA . ASN A 1 135 ? -7.586 -1.622 -11.014 1.00 82.56 135 ASN A CA 1
ATOM 1089 C C . ASN A 1 135 ? -7.461 -3.154 -10.808 1.00 82.56 135 ASN A C 1
ATOM 1091 O O . ASN A 1 135 ? -7.067 -3.895 -11.707 1.00 82.56 135 ASN A O 1
ATOM 1095 N N . GLY A 1 136 ? -7.728 -3.620 -9.584 1.00 84.44 136 GLY A N 1
ATOM 1096 C CA . GLY A 1 136 ? -7.639 -5.029 -9.187 1.00 84.44 136 GLY A CA 1
ATOM 1097 C C . GLY A 1 136 ? -6.239 -5.548 -8.830 1.00 84.44 136 GLY A C 1
ATOM 1098 O O . GLY A 1 136 ? -6.156 -6.589 -8.186 1.00 84.44 136 GLY A O 1
ATOM 1099 N N . ARG A 1 137 ? -5.144 -4.847 -9.167 1.00 89.00 137 ARG A N 1
ATOM 1100 C CA . ARG A 1 137 ? -3.795 -5.207 -8.686 1.00 89.00 137 ARG A CA 1
ATOM 1101 C C . ARG A 1 137 ? -3.625 -4.719 -7.254 1.00 89.00 137 ARG A C 1
ATOM 1103 O O . ARG A 1 137 ? -3.777 -3.523 -7.012 1.00 89.00 137 ARG A O 1
ATOM 1110 N N . VAL A 1 138 ? -3.256 -5.598 -6.328 1.00 95.12 138 VAL A N 1
ATOM 1111 C CA . VAL A 1 138 ? -2.929 -5.186 -4.959 1.00 95.12 138 VAL A CA 1
ATOM 1112 C C . VAL A 1 138 ? -1.534 -4.569 -4.950 1.00 95.12 138 VAL A C 1
ATOM 1114 O O . VAL A 1 138 ? -0.571 -5.168 -5.428 1.00 95.12 138 VAL A O 1
ATOM 1117 N N . ILE A 1 139 ? -1.437 -3.336 -4.457 1.00 94.38 139 ILE A N 1
ATOM 1118 C CA . ILE A 1 139 ? -0.206 -2.532 -4.461 1.00 94.38 139 ILE A CA 1
ATOM 1119 C C . ILE A 1 139 ? 0.252 -2.130 -3.061 1.00 94.38 139 ILE A C 1
ATOM 1121 O O . ILE A 1 139 ? 1.281 -1.473 -2.927 1.00 94.38 139 ILE A O 1
ATOM 1125 N N . GLY A 1 140 ? -0.518 -2.465 -2.030 1.00 97.25 140 GLY A N 1
ATOM 1126 C CA . GLY A 1 140 ? -0.318 -1.956 -0.685 1.00 97.25 140 GLY A CA 1
ATOM 1127 C C . GLY A 1 140 ? -1.378 -2.433 0.290 1.00 97.25 140 GLY A C 1
ATOM 1128 O O . GLY A 1 140 ? -2.242 -3.238 -0.052 1.00 97.25 140 GLY A O 1
ATOM 1129 N N . PHE A 1 141 ? -1.352 -1.859 1.483 1.00 98.44 141 PHE A N 1
ATOM 1130 C CA . PHE A 1 141 ? -2.352 -2.033 2.525 1.00 98.44 141 PHE A CA 1
ATOM 1131 C C . PHE A 1 141 ? -2.515 -0.756 3.356 1.00 98.44 141 PHE A C 1
ATOM 1133 O O . PHE A 1 141 ? -1.701 0.165 3.292 1.00 98.44 141 PHE A O 1
ATOM 1140 N N . ALA A 1 142 ? -3.599 -0.691 4.121 1.00 98.38 142 ALA A N 1
ATOM 1141 C CA . ALA A 1 142 ? -3.930 0.415 5.004 1.00 98.38 142 ALA A CA 1
ATOM 1142 C C . ALA A 1 142 ? -3.955 -0.041 6.462 1.00 98.38 142 ALA A C 1
ATOM 1144 O O . ALA A 1 142 ? -4.499 -1.097 6.790 1.00 98.38 142 ALA A O 1
ATOM 1145 N N . LEU A 1 143 ? -3.422 0.803 7.334 1.00 98.31 143 LEU A N 1
ATOM 1146 C CA . LEU A 1 143 ? -3.453 0.669 8.781 1.00 98.31 143 LEU A CA 1
ATOM 1147 C C . LEU A 1 143 ? -4.215 1.847 9.386 1.00 98.31 143 LEU A C 1
ATOM 1149 O O . LEU A 1 143 ? -4.257 2.939 8.809 1.00 98.31 143 LEU A O 1
ATOM 1153 N N . GLU A 1 144 ? -4.790 1.650 10.568 1.00 97.12 144 GLU A N 1
ATOM 1154 C CA . GLU A 1 144 ? -5.264 2.785 11.354 1.00 97.12 144 GLU A CA 1
ATOM 1155 C C . GLU A 1 144 ? -4.105 3.735 11.680 1.00 97.12 144 GLU A C 1
ATOM 1157 O O . GLU A 1 144 ? -2.972 3.309 11.923 1.00 97.12 144 GLU A O 1
ATOM 1162 N N . LYS A 1 145 ? -4.388 5.039 11.673 1.00 96.31 145 LYS A N 1
ATOM 1163 C CA . LYS A 1 145 ? -3.449 6.016 12.209 1.00 96.31 145 LYS A CA 1
ATOM 1164 C C . LYS A 1 145 ? -3.609 6.045 13.725 1.00 96.31 145 LYS A C 1
ATOM 1166 O O . LYS A 1 145 ? -4.695 6.339 14.220 1.00 96.31 145 LYS A O 1
ATOM 1171 N N . LEU A 1 146 ? -2.523 5.770 14.441 1.00 92.38 146 LEU A N 1
ATOM 1172 C CA . LEU A 1 146 ? -2.467 5.992 15.881 1.00 92.38 146 LEU A CA 1
ATOM 1173 C C . LEU A 1 146 ? -2.386 7.501 16.135 1.00 92.38 146 LEU A C 1
ATOM 1175 O O . LEU A 1 146 ? -1.592 8.199 15.501 1.00 92.38 146 LEU A O 1
ATOM 1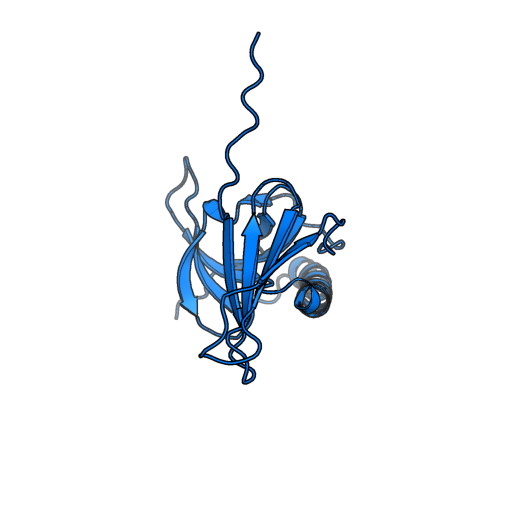179 N N . LEU A 1 147 ? -3.261 7.993 17.003 1.00 85.62 147 LEU A N 1
ATOM 1180 C CA . LEU A 1 147 ? -3.255 9.369 17.481 1.00 85.62 147 LEU A CA 1
ATOM 1181 C C . LEU A 1 147 ? -2.649 9.356 18.886 1.00 85.62 147 LEU A C 1
ATOM 1183 O O . LEU A 1 147 ? -2.951 8.442 19.655 1.00 85.62 147 LEU A O 1
ATOM 1187 N N . ASP A 1 148 ? -1.795 10.333 19.172 1.00 62.91 148 ASP A N 1
ATOM 1188 C CA . ASP A 1 148 ? -1.240 10.558 20.511 1.00 62.91 148 ASP A CA 1
ATOM 1189 C C . ASP A 1 148 ? -2.314 11.038 21.503 1.00 62.91 148 ASP A C 1
ATOM 1191 O O . ASP A 1 148 ? -3.241 11.773 21.076 1.00 62.91 148 ASP A O 1
#